Protein AF-A0A2R5LPQ1-F1 (afdb_monomer)

Mean predicted aligned error: 14.08 Å

Foldseek 3Di:
DPCLVVLLVLLVLLLVLLVCLLVPPDPVVVVVSVVSCVVNVVVVLVVLLVVLVVPDDPPCSVVSSVVSVCCCVPVVVVVCVVLLVVCCVPPNDSVSSVVVSVVSVVVSVVSVVVVVVVVVVVVVVVVVVVVCVVPPPVPVPPVVVPPPPPDDD

pLDDT: mean 71.86, std 12.2, range [39.72, 93.94]

Solvent-accessible surface area (backbone atoms only — not comparable to full-atom values): 8738 Å² total; per-residue (Å²): 137,89,58,62,68,59,54,51,51,44,47,52,49,50,49,52,42,33,53,49,59,58,66,66,82,60,76,76,62,54,59,64,46,56,66,57,46,54,67,45,54,52,52,52,51,53,52,52,46,55,48,32,49,72,77,37,61,96,91,44,35,70,62,48,37,50,51,53,52,48,48,46,60,49,55,47,47,50,53,49,50,51,54,48,53,50,31,41,73,76,62,34,63,69,50,34,41,50,59,57,37,46,55,61,52,53,50,48,52,48,54,52,50,53,52,50,53,50,50,53,55,51,50,54,52,52,53,52,50,50,51,50,52,69,71,31,81,82,63,60,65,75,67,78,74,69,73,80,79,82,84,82,130

Structure (mmCIF, N/CA/C/O backbone):
data_AF-A0A2R5LPQ1-F1
#
_entry.id   AF-A0A2R5LPQ1-F1
#
loop_
_atom_site.group_PDB
_atom_site.id
_atom_site.type_symbol
_atom_site.label_atom_id
_atom_site.label_alt_id
_atom_site.label_comp_id
_atom_site.label_asym_id
_atom_site.label_entity_id
_atom_site.label_seq_id
_atom_site.pdbx_PDB_ins_code
_atom_site.Cartn_x
_atom_site.Cartn_y
_atom_site.Cartn_z
_atom_site.occupancy
_atom_site.B_iso_or_equiv
_atom_site.auth_seq_id
_atom_site.auth_comp_id
_atom_site.auth_asym_id
_atom_site.auth_atom_id
_atom_site.pdbx_PDB_model_num
ATOM 1 N N . MET A 1 1 ? -16.470 11.669 8.577 1.00 50.72 1 MET A N 1
ATOM 2 C CA . MET A 1 1 ? -16.573 11.667 7.097 1.00 50.72 1 MET A CA 1
ATOM 3 C C . MET A 1 1 ? -16.222 13.020 6.434 1.00 50.72 1 MET A C 1
ATOM 5 O O . MET A 1 1 ? -16.756 13.323 5.380 1.00 50.72 1 MET A O 1
ATOM 9 N N . LYS A 1 2 ? -15.306 13.847 6.978 1.00 45.06 2 LYS A N 1
ATOM 10 C CA . LYS A 1 2 ? -14.937 15.155 6.371 1.00 45.06 2 LYS A CA 1
ATOM 11 C C . LYS A 1 2 ? -13.689 15.125 5.468 1.00 45.06 2 LYS A C 1
ATOM 13 O O . LYS A 1 2 ? -13.428 16.096 4.773 1.00 45.06 2 LYS A O 1
ATOM 18 N N . ASN A 1 3 ? -12.960 14.005 5.414 1.00 50.94 3 ASN A N 1
ATOM 19 C CA . ASN A 1 3 ? -11.615 13.961 4.812 1.00 50.94 3 ASN A CA 1
ATOM 20 C C . ASN A 1 3 ? -11.528 13.085 3.545 1.00 50.94 3 ASN A C 1
ATOM 22 O O . ASN A 1 3 ? -10.444 12.907 2.995 1.00 50.94 3 ASN A O 1
ATOM 26 N N . ILE A 1 4 ? -12.652 12.539 3.061 1.00 64.00 4 ILE A N 1
ATOM 27 C CA . ILE A 1 4 ? -12.666 11.567 1.953 1.00 64.00 4 ILE A CA 1
ATOM 28 C C . ILE A 1 4 ? -12.161 12.182 0.635 1.00 64.00 4 ILE A C 1
ATOM 30 O O . ILE A 1 4 ? -11.452 11.534 -0.130 1.00 64.00 4 ILE A O 1
ATOM 34 N N . ASN A 1 5 ? -12.434 13.472 0.408 1.00 59.31 5 ASN A N 1
ATOM 35 C CA . ASN A 1 5 ? -11.942 14.198 -0.765 1.00 59.31 5 ASN A CA 1
ATOM 36 C C . ASN A 1 5 ? -10.415 14.356 -0.770 1.00 59.31 5 ASN A C 1
ATOM 38 O O . ASN A 1 5 ? -9.810 14.327 -1.838 1.00 59.31 5 ASN A O 1
ATOM 42 N N . VAL A 1 6 ? -9.782 14.477 0.402 1.00 61.28 6 VAL A N 1
ATOM 43 C CA . VAL A 1 6 ? -8.315 14.567 0.514 1.00 61.28 6 VAL A CA 1
ATOM 44 C C . VAL A 1 6 ? -7.676 13.217 0.192 1.00 61.28 6 VAL A C 1
ATOM 46 O O . VAL A 1 6 ? -6.684 13.161 -0.529 1.00 61.28 6 VAL A O 1
ATOM 49 N N . ILE A 1 7 ? -8.295 12.125 0.646 1.00 63.53 7 ILE A N 1
ATOM 50 C CA . ILE A 1 7 ? -7.857 10.758 0.340 1.00 63.53 7 ILE A CA 1
ATOM 51 C C . ILE A 1 7 ? -7.975 10.488 -1.168 1.00 63.53 7 ILE A C 1
ATOM 53 O O . ILE A 1 7 ? -7.022 10.015 -1.783 1.00 63.53 7 ILE A O 1
ATOM 57 N N . ARG A 1 8 ? -9.091 10.871 -1.801 1.00 63.56 8 ARG A N 1
ATOM 58 C CA . ARG A 1 8 ? -9.279 10.753 -3.259 1.00 63.56 8 ARG A CA 1
ATOM 59 C C . ARG A 1 8 ? -8.233 11.549 -4.044 1.00 63.56 8 ARG A C 1
ATOM 61 O O . ARG A 1 8 ? -7.660 11.022 -4.995 1.00 63.56 8 ARG A O 1
ATOM 68 N N . LEU A 1 9 ? -7.934 12.780 -3.624 1.00 61.97 9 LEU A N 1
ATOM 69 C CA . LEU A 1 9 ? -6.900 13.604 -4.255 1.00 61.97 9 LEU A CA 1
ATOM 70 C C . LEU A 1 9 ? -5.498 12.985 -4.102 1.00 61.97 9 LEU A C 1
ATOM 72 O O . LEU A 1 9 ? -4.713 13.005 -5.050 1.00 61.97 9 LEU A O 1
ATOM 76 N N . ALA A 1 10 ? -5.203 12.368 -2.953 1.00 60.50 10 ALA A N 1
ATOM 77 C CA . ALA A 1 10 ? -3.956 11.636 -2.731 1.00 60.50 10 ALA A CA 1
ATOM 78 C C . ALA A 1 10 ? -3.833 10.404 -3.649 1.00 60.50 10 ALA A C 1
ATOM 80 O O . ALA A 1 10 ? -2.771 10.174 -4.229 1.00 60.50 10 ALA A O 1
ATOM 81 N N . TYR A 1 11 ? -4.923 9.658 -3.869 1.00 64.81 11 TYR A N 1
ATOM 82 C CA . TYR A 1 11 ? -4.940 8.528 -4.808 1.00 64.81 11 TYR A CA 1
ATOM 83 C C . TYR A 1 11 ? -4.780 8.953 -6.271 1.00 64.81 11 TYR A C 1
ATOM 85 O O . TYR A 1 11 ? -4.059 8.298 -7.025 1.00 64.81 11 TYR A O 1
ATOM 93 N N . VAL A 1 12 ? -5.380 10.078 -6.670 1.00 65.25 12 VAL A N 1
ATOM 94 C CA . VAL A 1 12 ? -5.133 10.688 -7.987 1.00 65.25 12 VAL A CA 1
ATOM 95 C C . VAL A 1 12 ? -3.657 11.079 -8.128 1.00 65.25 12 VAL A C 1
ATOM 97 O O . VAL A 1 12 ? -3.042 10.808 -9.159 1.00 65.25 12 VAL A O 1
ATOM 100 N N . GLY A 1 13 ? -3.051 11.620 -7.068 1.00 60.78 13 GLY A N 1
ATOM 101 C CA . GLY A 1 13 ? -1.610 11.861 -6.994 1.00 60.78 13 GLY A CA 1
ATOM 102 C C . GLY A 1 13 ? -0.776 10.587 -7.171 1.00 60.78 13 GLY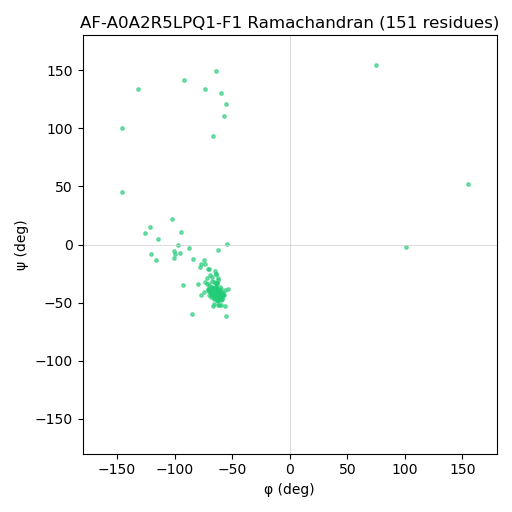 A C 1
ATOM 103 O O . GLY A 1 13 ? 0.200 10.591 -7.918 1.00 60.78 13 GLY A O 1
ATOM 104 N N . PHE A 1 14 ? -1.187 9.471 -6.563 1.00 61.38 14 PHE A N 1
ATOM 105 C CA . PHE A 1 14 ? -0.549 8.162 -6.747 1.00 61.38 14 PHE A CA 1
ATOM 106 C C . PHE A 1 14 ? -0.648 7.649 -8.184 1.00 61.38 14 PHE A C 1
ATOM 108 O O . PHE A 1 14 ? 0.338 7.142 -8.719 1.00 61.38 14 PHE A O 1
ATOM 115 N N . PHE A 1 15 ? -1.799 7.818 -8.833 1.00 64.00 15 PHE A N 1
ATOM 116 C CA . PHE A 1 15 ? -1.960 7.474 -10.242 1.00 64.00 15 PHE A CA 1
ATOM 117 C C . PHE A 1 15 ? -1.028 8.304 -11.133 1.00 64.00 15 PHE A C 1
ATOM 119 O O . PHE A 1 15 ? -0.291 7.737 -11.940 1.00 64.00 15 PHE A O 1
ATOM 126 N N . LEU A 1 16 ? -0.976 9.627 -10.930 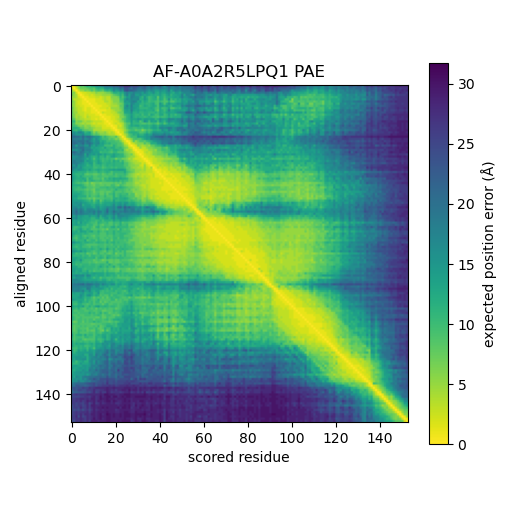1.00 61.91 16 LEU A N 1
ATOM 127 C CA . LEU A 1 16 ? -0.039 10.498 -11.647 1.00 61.91 16 LEU A CA 1
ATOM 128 C C . LEU A 1 16 ? 1.423 10.111 -11.392 1.00 61.91 16 LEU A C 1
ATOM 130 O O . LEU A 1 16 ? 2.227 10.142 -12.320 1.00 61.91 16 LEU A O 1
ATOM 134 N N . LYS A 1 17 ? 1.767 9.706 -10.166 1.00 61.88 17 LYS A N 1
ATOM 135 C CA . LYS A 1 17 ? 3.111 9.249 -9.787 1.00 61.88 17 LYS A CA 1
ATOM 136 C C . LYS A 1 17 ? 3.534 8.032 -10.605 1.00 61.88 17 LYS A C 1
ATOM 138 O O . LYS A 1 17 ? 4.601 8.023 -11.214 1.00 61.88 17 LYS A O 1
ATOM 143 N N . PHE A 1 18 ? 2.687 7.008 -10.638 1.00 57.94 18 PHE A N 1
ATOM 144 C CA . PHE A 1 18 ? 2.961 5.778 -11.373 1.00 57.94 18 PHE A CA 1
ATOM 145 C C . PHE A 1 18 ? 2.917 5.971 -12.896 1.00 57.94 18 PHE A C 1
ATOM 147 O O . PHE A 1 18 ? 3.721 5.374 -13.613 1.00 57.94 18 PHE A O 1
ATOM 154 N N . LEU A 1 19 ? 2.041 6.849 -13.394 1.00 61.06 19 LEU A N 1
ATOM 155 C CA . LEU A 1 19 ? 2.018 7.244 -14.801 1.00 61.06 19 LEU A CA 1
ATOM 156 C C . LEU A 1 19 ? 3.300 8.011 -15.176 1.00 61.06 19 LEU A C 1
ATOM 158 O O . LEU A 1 19 ? 3.902 7.732 -16.209 1.00 61.06 19 LEU A O 1
ATOM 162 N N . GLY A 1 20 ? 3.789 8.885 -14.290 1.00 58.19 20 GLY A N 1
ATOM 163 C CA . GLY A 1 20 ? 5.076 9.575 -14.412 1.00 58.19 20 GLY A CA 1
ATOM 164 C C . GLY A 1 20 ? 6.274 8.621 -14.445 1.00 58.19 20 GLY A C 1
ATOM 165 O O . GLY A 1 20 ? 7.164 8.792 -15.276 1.00 58.19 20 GLY A O 1
ATOM 166 N N . TYR A 1 21 ? 6.260 7.551 -13.639 1.00 58.59 21 TYR A N 1
ATOM 167 C CA . TYR A 1 21 ? 7.253 6.468 -13.728 1.00 58.59 21 TYR A CA 1
ATOM 168 C C . TYR A 1 21 ? 7.225 5.726 -15.075 1.00 58.59 21 TYR A C 1
ATOM 170 O O . TYR A 1 21 ? 8.265 5.257 -15.536 1.00 58.59 21 TYR A O 1
ATOM 178 N N . SER A 1 22 ? 6.077 5.654 -15.758 1.00 56.34 22 SER A N 1
ATOM 179 C CA . SER A 1 22 ? 5.995 5.072 -17.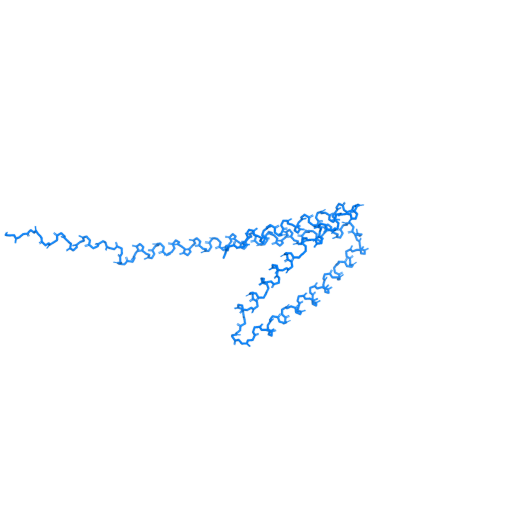106 1.00 56.34 22 SER A CA 1
ATOM 180 C C . SER A 1 22 ? 6.640 5.965 -18.180 1.00 56.34 22 SER A C 1
ATOM 182 O O . SER A 1 22 ? 7.166 5.456 -19.175 1.00 56.34 22 SER A O 1
ATOM 184 N N . PHE A 1 23 ? 6.644 7.287 -17.978 1.00 55.19 23 PHE A N 1
ATOM 185 C CA . PHE A 1 23 ? 7.250 8.277 -18.881 1.00 55.19 23 PHE A CA 1
ATOM 186 C C . PHE A 1 23 ? 8.690 8.658 -18.505 1.00 55.19 23 PHE A C 1
ATOM 188 O O . PHE A 1 23 ? 9.243 9.598 -19.077 1.00 55.19 23 PHE A O 1
ATOM 195 N N . LEU A 1 24 ? 9.318 7.935 -17.572 1.00 49.62 24 LEU A N 1
ATOM 196 C CA . LEU A 1 24 ? 10.614 8.306 -17.010 1.00 49.62 24 LEU A CA 1
ATOM 197 C C . LEU A 1 24 ? 11.736 8.215 -18.062 1.00 49.62 24 LEU A C 1
ATOM 199 O O . LEU A 1 24 ? 12.330 7.167 -18.307 1.00 49.62 24 LEU A O 1
ATOM 203 N N . THR A 1 25 ? 11.998 9.346 -18.708 1.00 52.78 25 THR A N 1
ATOM 204 C CA . THR A 1 25 ? 13.184 9.607 -19.535 1.00 52.78 25 THR A CA 1
ATOM 205 C C . THR A 1 25 ? 14.037 10.733 -18.930 1.00 52.78 25 THR A C 1
ATOM 207 O O . THR A 1 25 ? 15.197 10.864 -19.298 1.00 52.78 25 THR A O 1
ATOM 210 N N . ASN A 1 26 ? 13.519 11.505 -17.957 1.00 55.06 26 ASN A N 1
ATOM 211 C CA . ASN A 1 26 ? 14.233 12.630 -17.337 1.00 55.06 26 ASN A CA 1
ATOM 212 C C . ASN A 1 26 ? 14.186 12.615 -15.788 1.00 55.06 26 ASN A C 1
ATOM 214 O O . ASN A 1 26 ? 13.100 12.479 -15.222 1.00 55.06 26 ASN A O 1
ATOM 218 N N . PRO A 1 27 ? 15.325 12.827 -15.094 1.00 59.25 27 PRO A N 1
ATOM 219 C CA . PRO A 1 27 ? 15.456 12.722 -13.632 1.00 59.25 27 PRO A CA 1
ATOM 220 C C . PRO A 1 27 ? 14.739 13.825 -12.831 1.00 59.25 27 PRO A C 1
ATOM 222 O O . PRO A 1 27 ? 14.401 13.612 -11.671 1.00 59.25 27 PRO A O 1
ATOM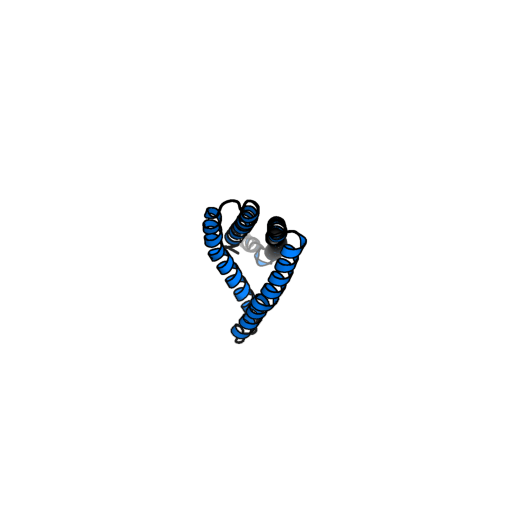 225 N N . TRP A 1 28 ? 14.433 14.976 -13.436 1.00 63.81 28 TRP A N 1
ATOM 226 C CA . TRP A 1 28 ? 13.752 16.093 -12.760 1.00 63.81 28 TRP A CA 1
ATOM 227 C C . TRP A 1 28 ? 12.327 15.776 -12.280 1.00 63.81 28 TRP A C 1
ATOM 229 O O . TRP A 1 28 ? 11.856 16.367 -11.310 1.00 63.81 28 TRP A O 1
ATOM 239 N N . TRP A 1 29 ? 11.648 14.812 -12.906 1.00 60.16 29 TRP A N 1
ATOM 240 C CA . TRP A 1 29 ? 10.301 14.394 -12.500 1.00 60.16 29 TRP A CA 1
ATOM 241 C C . TRP A 1 29 ? 10.283 13.560 -11.209 1.00 60.16 29 TRP A C 1
ATOM 243 O O . TRP A 1 29 ? 9.236 13.458 -10.572 1.00 60.16 29 TRP A O 1
ATOM 253 N N . ALA A 1 30 ? 11.425 13.009 -10.780 1.00 62.06 30 ALA A N 1
ATOM 254 C CA . ALA A 1 30 ? 11.524 12.224 -9.548 1.00 62.06 30 ALA A CA 1
ATOM 255 C C . ALA A 1 30 ? 11.303 13.073 -8.279 1.00 62.06 30 ALA A C 1
ATOM 257 O O . ALA A 1 30 ? 10.717 12.594 -7.313 1.00 62.06 30 ALA 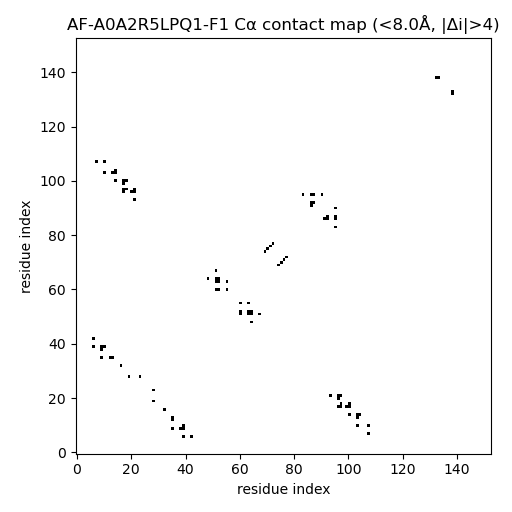A O 1
ATOM 258 N N . ILE A 1 31 ? 11.676 14.356 -8.312 1.00 67.00 31 ILE A N 1
ATOM 259 C CA . ILE A 1 31 ? 11.571 15.263 -7.157 1.00 67.00 31 ILE A CA 1
ATOM 260 C C . ILE A 1 31 ? 10.105 15.591 -6.832 1.00 67.00 31 ILE A C 1
ATOM 262 O O . ILE A 1 31 ? 9.688 15.556 -5.676 1.00 67.00 31 ILE A O 1
ATOM 266 N N . ALA A 1 32 ? 9.287 15.866 -7.854 1.00 64.25 32 ALA A N 1
ATOM 267 C CA . ALA A 1 32 ? 7.852 16.101 -7.668 1.00 64.25 32 ALA A CA 1
ATOM 268 C C . ALA A 1 32 ? 7.133 14.849 -7.132 1.00 64.25 32 ALA A C 1
ATOM 270 O O . ALA A 1 32 ? 6.185 14.939 -6.351 1.00 64.25 32 ALA A O 1
ATOM 271 N N . ILE A 1 33 ? 7.621 13.674 -7.535 1.00 62.28 33 ILE A N 1
ATOM 272 C CA . ILE A 1 33 ? 7.135 12.365 -7.103 1.00 62.28 33 ILE A CA 1
ATOM 273 C C . ILE A 1 33 ? 7.443 12.105 -5.619 1.00 62.28 33 ILE A C 1
ATOM 275 O O . ILE A 1 33 ? 6.579 11.587 -4.909 1.00 62.28 33 ILE A O 1
ATOM 279 N N . GLU A 1 34 ? 8.633 12.469 -5.135 1.00 69.19 34 GLU A N 1
ATOM 280 C CA . GLU A 1 34 ? 9.000 12.337 -3.718 1.00 69.19 34 GLU A CA 1
ATOM 281 C C . GLU A 1 34 ? 8.192 13.274 -2.815 1.00 69.19 34 GLU A C 1
ATOM 283 O O . GLU A 1 34 ? 7.767 12.867 -1.734 1.00 69.19 34 GLU A O 1
ATOM 288 N N . LEU A 1 35 ? 7.886 14.491 -3.275 1.00 68.00 35 LEU A N 1
ATOM 289 C CA . LEU A 1 35 ? 7.098 15.451 -2.493 1.00 68.00 35 LEU A CA 1
ATOM 290 C C . LEU A 1 35 ? 5.668 14.949 -2.206 1.00 68.00 35 LEU A C 1
ATOM 292 O O . LEU A 1 35 ? 5.104 15.214 -1.145 1.00 68.00 35 LEU A O 1
ATOM 296 N N . LEU A 1 36 ? 5.088 14.185 -3.137 1.00 63.59 36 LEU A N 1
ATOM 297 C CA . LEU A 1 36 ? 3.748 13.599 -3.007 1.00 63.59 36 LEU A CA 1
ATOM 298 C C . LEU A 1 36 ? 3.702 12.357 -2.096 1.00 63.59 36 LEU A C 1
ATOM 300 O O . LEU A 1 36 ? 2.625 11.959 -1.638 1.00 63.59 36 LEU A O 1
ATOM 304 N N . GLN A 1 37 ? 4.858 11.747 -1.814 1.00 67.00 37 GLN A N 1
ATOM 305 C CA . GLN A 1 37 ? 4.975 10.555 -0.971 1.00 67.00 37 GLN A CA 1
ATOM 306 C C . GLN A 1 37 ? 4.569 10.862 0.481 1.00 67.00 37 GLN A C 1
ATOM 308 O O . GLN A 1 37 ? 3.842 10.081 1.095 1.00 67.00 37 GLN A O 1
ATOM 313 N N . GLY A 1 38 ? 4.979 12.022 1.004 1.00 73.69 38 GLY A N 1
ATOM 314 C CA . GLY A 1 38 ? 4.736 12.447 2.387 1.00 73.69 38 GLY A CA 1
ATOM 315 C C . GLY A 1 38 ? 3.259 12.446 2.809 1.00 73.69 38 GLY A C 1
ATOM 316 O O . GLY A 1 38 ? 2.898 11.691 3.716 1.00 73.69 38 GLY A O 1
ATOM 317 N N . PRO A 1 39 ? 2.373 13.234 2.166 1.00 69.75 39 PRO A N 1
ATOM 318 C CA . PRO A 1 39 ? 0.970 13.329 2.582 1.00 69.75 39 PRO A CA 1
ATOM 319 C C . PRO A 1 39 ? 0.217 12.000 2.469 1.00 69.75 39 PRO A C 1
ATOM 321 O O . PRO A 1 39 ? -0.679 11.717 3.270 1.00 69.75 39 PRO A O 1
ATOM 324 N N . THR A 1 40 ? 0.595 11.156 1.512 1.00 69.00 40 THR A N 1
ATOM 325 C CA . THR A 1 40 ? -0.075 9.868 1.327 1.00 69.00 40 THR A CA 1
ATOM 326 C C . THR A 1 40 ? 0.367 8.843 2.356 1.00 69.00 40 THR A C 1
ATOM 328 O O . THR A 1 40 ? -0.481 8.165 2.932 1.00 69.00 40 THR A O 1
ATOM 331 N N . TYR A 1 41 ? 1.669 8.768 2.641 1.00 74.56 41 TYR A N 1
ATOM 332 C CA . TYR A 1 41 ? 2.174 7.883 3.687 1.00 74.56 41 TYR A CA 1
ATOM 333 C C . TYR A 1 41 ? 1.605 8.280 5.052 1.00 74.56 41 TYR A C 1
ATOM 335 O O . TYR A 1 41 ? 1.152 7.423 5.805 1.00 74.56 41 TYR A O 1
ATOM 343 N N . GLY A 1 42 ? 1.517 9.587 5.324 1.00 79.88 42 GLY A N 1
ATOM 344 C CA . GLY A 1 42 ? 0.882 10.106 6.534 1.00 79.88 42 GLY A CA 1
ATOM 345 C C . GLY A 1 42 ? -0.593 9.710 6.647 1.00 79.88 42 GLY A C 1
ATOM 346 O O . GLY A 1 42 ? -1.013 9.192 7.678 1.00 79.88 42 GLY A O 1
ATOM 347 N N . SER A 1 43 ? -1.373 9.886 5.576 1.00 69.62 43 SER A N 1
ATOM 348 C CA . SER A 1 43 ? -2.804 9.538 5.575 1.00 69.62 43 SER A CA 1
ATOM 349 C C . SER A 1 43 ? -3.040 8.033 5.737 1.00 69.62 43 SER A C 1
ATOM 351 O O . SER A 1 43 ? -3.922 7.625 6.491 1.00 69.62 43 SER A O 1
ATOM 353 N N . PHE A 1 44 ? -2.234 7.206 5.063 1.00 75.25 44 PHE A N 1
ATOM 354 C CA . PHE A 1 44 ? -2.290 5.749 5.181 1.00 75.25 44 PHE A CA 1
ATOM 355 C C . PHE A 1 44 ? -1.975 5.289 6.605 1.00 75.25 44 PHE A C 1
ATOM 357 O O . PHE A 1 44 ? -2.724 4.498 7.176 1.00 75.25 44 PHE A O 1
ATOM 364 N N . TYR A 1 45 ? -0.904 5.825 7.196 1.00 80.75 45 TYR A N 1
ATOM 365 C CA . TYR A 1 45 ? -0.497 5.450 8.543 1.00 80.75 45 TYR A CA 1
ATOM 366 C C . TYR A 1 45 ? -1.578 5.819 9.565 1.00 80.75 45 TYR A C 1
ATOM 368 O O . TYR A 1 45 ? -1.967 4.976 10.363 1.00 80.75 45 TYR A O 1
ATOM 376 N N . VAL A 1 46 ? -2.159 7.021 9.473 1.00 82.38 46 VAL A N 1
ATOM 377 C CA . VAL A 1 46 ? -3.259 7.455 10.356 1.00 82.38 46 VAL A CA 1
ATOM 378 C C . VAL A 1 46 ? -4.507 6.576 10.208 1.00 82.38 46 VAL A C 1
ATOM 380 O O . VAL A 1 46 ? -5.157 6.250 11.201 1.00 82.38 46 VAL A O 1
ATOM 383 N N . ALA A 1 47 ? -4.856 6.167 8.985 1.00 79.00 47 ALA A N 1
ATOM 384 C CA . ALA A 1 47 ? -5.984 5.264 8.761 1.00 79.00 47 ALA A CA 1
ATOM 385 C C . ALA A 1 47 ? -5.723 3.874 9.360 1.00 79.00 47 ALA A C 1
ATOM 387 O O . ALA A 1 47 ? -6.593 3.312 10.024 1.00 79.00 47 ALA A O 1
ATOM 388 N N . MET A 1 48 ? -4.513 3.345 9.177 1.00 80.19 48 MET A N 1
ATOM 389 C CA . MET A 1 48 ? -4.087 2.069 9.747 1.00 80.19 48 MET A CA 1
ATOM 390 C C . MET A 1 48 ? -4.113 2.094 11.279 1.00 80.19 48 MET A C 1
ATOM 392 O O . MET A 1 48 ? -4.625 1.157 11.890 1.00 80.19 48 MET A O 1
ATOM 396 N N . THR A 1 49 ? -3.631 3.167 11.912 1.00 81.44 49 THR A N 1
ATOM 397 C CA . THR A 1 49 ? -3.685 3.300 13.375 1.00 81.44 49 THR A CA 1
ATOM 398 C C . THR A 1 49 ? -5.114 3.466 13.875 1.00 81.44 49 THR A C 1
ATOM 400 O O . THR A 1 49 ? -5.498 2.797 14.827 1.00 81.44 49 THR A O 1
ATOM 403 N N . SER A 1 50 ? -5.936 4.282 13.206 1.00 81.44 50 SER A N 1
ATOM 404 C CA . SER A 1 50 ? -7.355 4.438 13.552 1.00 81.44 50 SER A CA 1
ATOM 405 C C . SER A 1 50 ? -8.116 3.118 13.439 1.00 81.44 50 SER A C 1
ATOM 407 O O . SER A 1 50 ? -8.995 2.849 14.256 1.00 81.44 50 SER A O 1
ATOM 409 N N . TYR A 1 51 ? -7.779 2.292 12.445 1.00 79.56 51 TYR A N 1
ATOM 410 C CA . TYR A 1 51 ? -8.340 0.956 12.318 1.00 79.56 51 TYR A CA 1
ATOM 411 C C . TYR A 1 51 ? -7.877 0.075 13.477 1.00 79.56 51 TYR A C 1
ATOM 413 O O . TYR A 1 51 ? -8.722 -0.435 14.198 1.00 79.56 51 TYR A O 1
ATOM 421 N N . ALA A 1 52 ? -6.568 -0.021 13.733 1.00 81.88 52 ALA A N 1
ATOM 422 C CA . ALA A 1 52 ? -6.007 -0.809 14.834 1.00 81.88 52 ALA A CA 1
ATOM 423 C C . ALA A 1 52 ? -6.608 -0.452 16.209 1.00 81.88 52 ALA A C 1
ATOM 425 O O . ALA A 1 52 ? -6.876 -1.345 17.013 1.00 81.88 52 ALA A O 1
ATOM 426 N N . GLN A 1 53 ? -6.878 0.830 16.465 1.00 80.12 53 GLN A N 1
ATOM 427 C CA . GLN A 1 53 ? -7.548 1.288 17.686 1.00 80.12 53 GLN A CA 1
ATOM 428 C C . GLN A 1 53 ? -9.016 0.845 17.758 1.00 80.12 53 GLN A C 1
ATOM 430 O O . GLN A 1 53 ? -9.490 0.467 18.820 1.00 80.12 53 GLN A O 1
ATOM 435 N N . SER A 1 54 ? -9.737 0.814 16.633 1.00 80.31 54 SER A N 1
ATOM 436 C CA . SER A 1 54 ? -11.150 0.407 16.612 1.00 80.31 54 SER A CA 1
ATOM 437 C C . SER A 1 54 ? -11.377 -1.084 16.889 1.00 80.31 54 SER A C 1
ATOM 439 O O . SER A 1 54 ? -12.471 -1.451 17.313 1.00 80.31 54 SER A O 1
ATOM 441 N N . ILE A 1 55 ? -10.399 -1.946 16.600 1.00 80.62 55 ILE A N 1
ATOM 442 C CA . ILE A 1 55 ? -10.491 -3.406 16.804 1.00 80.62 55 ILE A CA 1
ATOM 443 C C . ILE A 1 55 ? -9.805 -3.884 18.086 1.00 80.62 55 ILE A C 1
ATOM 445 O O . ILE A 1 55 ? -9.945 -5.055 18.442 1.00 80.62 55 ILE A O 1
ATOM 449 N N . SER A 1 56 ? -9.073 -3.018 18.790 1.00 77.00 56 SER A N 1
ATOM 450 C CA . SER A 1 56 ? -8.374 -3.408 20.015 1.00 77.00 56 SER A CA 1
ATOM 451 C C . SER A 1 56 ? -9.225 -3.168 21.274 1.00 77.00 56 SER A C 1
ATOM 453 O O . SER A 1 56 ? -9.933 -2.167 21.370 1.00 77.00 56 SER A O 1
ATOM 455 N N . PRO A 1 57 ? -9.170 -4.077 22.269 1.00 71.44 57 PRO A N 1
ATOM 456 C CA . PRO A 1 57 ? -9.751 -3.844 23.587 1.00 71.44 57 PRO A CA 1
ATOM 457 C C . PRO A 1 57 ? -9.053 -2.672 24.301 1.00 71.44 57 PRO A C 1
ATOM 459 O O . PRO A 1 57 ? -7.843 -2.481 24.115 1.00 71.44 57 PRO A O 1
ATOM 462 N N . PRO A 1 58 ? -9.770 -1.920 25.158 1.00 75.44 58 PRO A N 1
ATOM 463 C CA . PRO A 1 58 ? -9.206 -0.775 25.867 1.00 75.44 58 PRO A CA 1
ATOM 464 C C . PRO A 1 58 ? -7.959 -1.189 26.661 1.00 75.44 58 PRO A C 1
ATOM 466 O O . PRO A 1 58 ? -8.018 -2.067 27.520 1.00 75.44 58 PRO A O 1
ATOM 469 N N . GLY A 1 59 ? -6.820 -0.561 26.349 1.00 76.62 59 GLY A N 1
ATOM 470 C CA . GLY A 1 59 ? -5.529 -0.808 27.005 1.00 76.62 59 GLY A CA 1
ATOM 471 C C . GLY A 1 59 ? -4.532 -1.694 26.243 1.00 76.62 59 GLY A C 1
ATOM 472 O O . GLY A 1 59 ? -3.416 -1.868 26.724 1.00 76.62 59 GLY A O 1
ATOM 473 N N . THR A 1 60 ? -4.865 -2.236 25.061 1.00 82.31 60 THR A N 1
ATOM 474 C CA . THR A 1 60 ? -3.933 -3.053 24.233 1.00 82.31 60 THR A CA 1
ATOM 475 C C . THR A 1 60 ? -3.705 -2.488 22.819 1.00 82.31 60 THR A C 1
ATOM 477 O O . THR A 1 60 ? -3.141 -3.146 21.944 1.00 82.31 60 THR A O 1
ATOM 480 N N . GLU A 1 61 ? -4.083 -1.233 22.587 1.00 84.94 61 GLU A N 1
ATOM 481 C CA . GLU A 1 61 ? -3.996 -0.576 21.273 1.00 84.94 61 GLU A CA 1
ATOM 482 C C . GLU A 1 61 ? -2.564 -0.554 20.707 1.00 84.94 61 GLU A C 1
ATOM 484 O O . GLU A 1 61 ? -2.342 -0.894 19.544 1.00 84.94 61 GLU A O 1
ATOM 489 N N . ALA A 1 62 ? -1.572 -0.242 21.550 1.00 85.50 62 ALA A N 1
ATOM 490 C CA . ALA A 1 62 ? -0.166 -0.151 21.149 1.00 85.50 62 ALA A CA 1
ATOM 491 C C . ALA A 1 62 ? 0.410 -1.502 20.685 1.00 85.50 62 ALA A C 1
ATOM 493 O O . ALA A 1 62 ? 1.185 -1.562 19.726 1.00 85.50 62 ALA A O 1
ATOM 494 N N . THR A 1 63 ? 0.012 -2.601 21.331 1.00 89.31 63 THR A N 1
ATOM 495 C CA . THR A 1 63 ? 0.434 -3.952 20.943 1.00 89.31 63 THR A CA 1
ATOM 496 C C . THR A 1 63 ? -0.172 -4.332 19.597 1.00 89.31 63 THR A C 1
ATOM 498 O O . THR A 1 63 ? 0.544 -4.816 18.723 1.00 89.31 63 THR A O 1
ATOM 501 N N . PHE A 1 64 ? -1.464 -4.060 19.394 1.00 88.44 64 PHE A N 1
ATOM 502 C CA . PHE A 1 64 ? -2.140 -4.381 18.138 1.00 88.44 64 PHE A CA 1
ATOM 503 C C . PHE A 1 64 ? -1.581 -3.566 16.967 1.00 88.44 64 PHE A C 1
ATOM 505 O O . PHE A 1 64 ? -1.267 -4.122 15.916 1.00 88.44 64 PHE A O 1
ATOM 512 N N . GLN A 1 65 ? -1.362 -2.265 17.169 1.00 88.0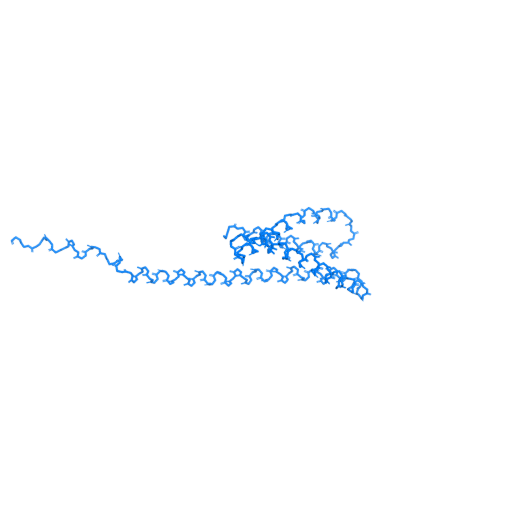6 65 GLN A N 1
ATOM 513 C CA . GLN A 1 65 ? -0.728 -1.400 16.177 1.00 88.06 65 GLN A CA 1
ATOM 514 C C . GLN A 1 65 ? 0.671 -1.904 15.797 1.00 88.06 65 GLN A C 1
ATOM 516 O O . GLN A 1 65 ? 1.001 -1.946 14.615 1.00 88.06 65 GLN A O 1
ATOM 521 N N . SER A 1 66 ? 1.468 -2.350 16.774 1.00 90.50 66 SER A N 1
ATOM 522 C CA . SER A 1 66 ? 2.806 -2.897 16.515 1.00 90.50 66 SER A CA 1
ATOM 523 C C . SER A 1 66 ? 2.749 -4.164 15.657 1.00 90.50 66 SER A C 1
ATOM 525 O O . SER A 1 66 ? 3.553 -4.315 14.739 1.00 90.50 66 SER A O 1
ATOM 527 N N . VAL A 1 67 ? 1.782 -5.055 15.898 1.00 91.88 67 VAL A N 1
ATOM 528 C CA . VAL A 1 67 ? 1.594 -6.273 15.091 1.00 91.88 67 VAL A CA 1
ATOM 529 C C . VAL A 1 67 ? 1.189 -5.921 13.661 1.00 91.88 67 VAL A C 1
ATOM 531 O O . VAL A 1 67 ? 1.777 -6.443 12.716 1.00 91.88 67 VAL A O 1
ATOM 534 N N . VAL A 1 68 ? 0.230 -5.009 13.493 1.00 88.19 68 VAL A N 1
ATOM 535 C CA . VAL A 1 68 ? -0.257 -4.586 12.172 1.00 88.19 68 VAL A CA 1
ATOM 536 C C . VAL A 1 68 ? 0.856 -3.925 11.359 1.00 88.19 68 VAL A C 1
ATOM 538 O O . VAL A 1 68 ? 1.090 -4.332 10.220 1.00 88.19 68 VAL A O 1
ATOM 541 N N . SER A 1 69 ? 1.588 -2.972 11.947 1.00 88.38 69 SER A N 1
ATOM 542 C CA . SER A 1 69 ? 2.734 -2.337 11.286 1.00 88.38 69 SER A CA 1
ATOM 543 C C . SER A 1 69 ? 3.819 -3.358 10.938 1.00 88.38 69 SER A C 1
ATOM 545 O O . SER A 1 69 ? 4.345 -3.327 9.832 1.00 88.38 69 SER A O 1
ATOM 547 N N . SER A 1 70 ? 4.108 -4.317 11.827 1.00 92.44 70 SER A N 1
ATOM 548 C CA . SER A 1 70 ? 5.118 -5.358 11.567 1.00 92.44 70 SER A CA 1
ATOM 549 C C . SER A 1 70 ? 4.724 -6.270 10.406 1.00 92.44 70 SER A C 1
ATOM 551 O O . SER A 1 70 ? 5.548 -6.601 9.562 1.00 92.44 70 SER A O 1
ATOM 553 N N . VAL A 1 71 ? 3.455 -6.676 10.330 1.00 93.06 71 VAL A N 1
ATOM 554 C CA . VAL A 1 71 ? 2.946 -7.482 9.211 1.00 93.06 71 VAL A CA 1
ATOM 555 C C . VAL A 1 71 ? 3.035 -6.693 7.908 1.00 93.06 71 VAL A C 1
ATOM 557 O O . VAL A 1 71 ? 3.490 -7.229 6.899 1.00 93.06 71 VAL A O 1
ATOM 560 N N . PHE A 1 72 ? 2.651 -5.419 7.928 1.00 88.38 72 PHE A N 1
ATOM 561 C CA . PHE A 1 72 ? 2.722 -4.556 6.756 1.00 88.38 72 PHE A CA 1
ATOM 562 C C . PHE A 1 72 ? 4.166 -4.372 6.262 1.00 88.38 72 PHE A C 1
ATOM 564 O O . PHE A 1 72 ? 4.456 -4.651 5.097 1.00 88.38 72 PHE A O 1
ATOM 571 N N . ASP A 1 73 ? 5.081 -3.987 7.151 1.00 88.31 73 ASP A N 1
ATOM 572 C CA . ASP A 1 73 ? 6.472 -3.713 6.793 1.00 88.31 73 ASP A CA 1
ATOM 573 C C . ASP A 1 73 ? 7.269 -4.988 6.497 1.00 88.31 73 ASP A C 1
ATOM 575 O O . ASP A 1 73 ? 8.150 -4.965 5.646 1.00 88.31 73 ASP A O 1
ATOM 579 N N . CYS A 1 74 ? 6.982 -6.126 7.134 1.00 91.94 74 CYS A N 1
ATOM 580 C CA . CYS A 1 74 ? 7.707 -7.365 6.848 1.00 91.94 74 CYS A CA 1
ATOM 581 C C . CYS A 1 74 ? 7.109 -8.115 5.657 1.00 91.94 74 CYS A C 1
ATOM 583 O O . CYS A 1 74 ? 7.796 -8.346 4.663 1.00 91.94 74 CYS A O 1
ATOM 585 N N . LEU A 1 75 ? 5.834 -8.509 5.733 1.00 93.88 75 LEU A N 1
ATOM 586 C CA . LEU A 1 75 ? 5.215 -9.330 4.689 1.00 93.88 75 LEU A CA 1
ATOM 587 C C . LEU A 1 75 ? 4.917 -8.508 3.440 1.00 93.88 75 LEU A C 1
ATOM 589 O O . LEU A 1 75 ? 5.173 -8.983 2.335 1.00 93.88 75 LEU A O 1
ATOM 593 N N . GLY A 1 76 ? 4.427 -7.277 3.599 1.00 87.50 76 GLY A N 1
ATOM 594 C CA . GLY A 1 76 ? 4.141 -6.393 2.471 1.00 87.50 76 GLY A CA 1
ATOM 595 C C . GLY A 1 76 ? 5.403 -6.047 1.685 1.00 87.50 76 GLY A C 1
ATOM 596 O O . GLY A 1 76 ? 5.433 -6.212 0.463 1.00 87.50 76 GLY A O 1
ATOM 597 N N . VAL A 1 77 ? 6.477 -5.647 2.372 1.00 88.81 77 VAL A N 1
ATOM 598 C CA . VAL A 1 77 ? 7.745 -5.306 1.705 1.00 88.81 77 VAL A CA 1
ATOM 599 C C . VAL A 1 77 ? 8.428 -6.546 1.135 1.00 88.81 77 VAL A C 1
ATOM 601 O O . VAL A 1 77 ? 8.926 -6.480 0.010 1.00 88.81 77 VAL A O 1
ATOM 604 N N . ALA A 1 78 ? 8.426 -7.686 1.836 1.00 93.94 78 ALA A N 1
ATOM 605 C CA . ALA A 1 78 ? 9.010 -8.922 1.312 1.00 93.94 78 ALA A CA 1
ATOM 606 C C . ALA A 1 78 ? 8.268 -9.413 0.060 1.00 93.94 78 ALA A C 1
ATOM 608 O O . ALA A 1 78 ? 8.902 -9.678 -0.963 1.00 93.94 78 ALA A O 1
ATOM 609 N N . ALA A 1 79 ? 6.932 -9.470 0.101 1.00 93.00 79 ALA A N 1
ATOM 610 C CA . ALA A 1 79 ? 6.119 -9.875 -1.043 1.00 93.00 79 ALA A CA 1
ATOM 611 C C . ALA A 1 79 ? 6.265 -8.895 -2.216 1.00 93.00 79 ALA A C 1
ATOM 613 O O . ALA A 1 79 ? 6.439 -9.318 -3.359 1.00 93.00 79 ALA A O 1
ATOM 614 N N . GLY A 1 80 ? 6.260 -7.587 -1.941 1.00 86.56 80 GLY A N 1
ATOM 615 C CA . GLY A 1 80 ? 6.458 -6.549 -2.951 1.00 86.56 80 GLY A CA 1
ATOM 616 C C . GLY A 1 80 ? 7.843 -6.604 -3.596 1.00 86.56 80 GLY A C 1
ATOM 617 O O . GLY A 1 80 ? 7.954 -6.500 -4.815 1.00 86.56 80 GLY A O 1
ATOM 618 N N . SER A 1 81 ? 8.893 -6.838 -2.806 1.00 88.25 81 SER A N 1
ATOM 619 C CA . SER A 1 81 ? 10.268 -6.980 -3.305 1.00 88.25 81 SER A CA 1
ATOM 620 C C . SER A 1 81 ? 10.437 -8.248 -4.133 1.00 88.25 81 SER A C 1
ATOM 622 O O . SER A 1 81 ? 11.103 -8.223 -5.166 1.00 88.25 81 SER A O 1
ATOM 624 N N . PHE A 1 82 ? 9.794 -9.344 -3.726 1.00 90.88 82 PHE A N 1
ATOM 625 C CA . PHE A 1 82 ? 9.804 -10.597 -4.471 1.00 90.88 82 PHE A CA 1
ATOM 626 C C . PHE A 1 82 ? 9.093 -10.456 -5.824 1.00 90.88 82 PHE A C 1
ATOM 628 O O . PHE A 1 82 ? 9.673 -10.759 -6.868 1.00 90.88 82 PHE A O 1
ATOM 635 N N . LEU A 1 83 ? 7.868 -9.919 -5.826 1.00 87.25 83 LEU A N 1
ATOM 636 C CA . LEU A 1 83 ? 7.098 -9.661 -7.046 1.00 87.25 83 LEU A CA 1
ATOM 637 C C . LEU A 1 83 ? 7.787 -8.632 -7.949 1.00 87.25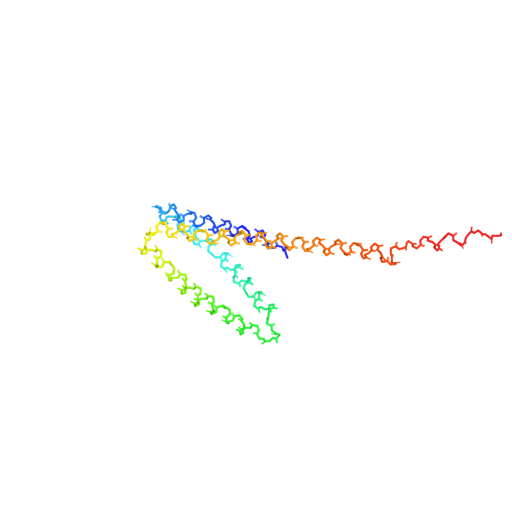 83 LEU A C 1
ATOM 639 O O . LEU A 1 83 ? 7.834 -8.811 -9.166 1.00 87.25 83 LEU A O 1
ATOM 643 N N . GLY A 1 84 ? 8.360 -7.581 -7.361 1.00 83.50 84 GLY A N 1
ATOM 644 C CA . GLY A 1 84 ? 9.138 -6.571 -8.068 1.00 83.50 84 GLY A CA 1
ATOM 645 C C . GLY A 1 84 ? 10.372 -7.177 -8.730 1.00 83.50 84 GLY A C 1
ATOM 646 O O . GLY A 1 84 ? 10.544 -7.027 -9.937 1.00 83.50 84 GLY A O 1
ATOM 647 N N . GLY A 1 85 ? 11.188 -7.919 -7.977 1.00 84.81 85 GLY A N 1
ATOM 648 C CA . GLY A 1 85 ? 12.390 -8.585 -8.483 1.00 84.81 85 GLY A CA 1
ATOM 649 C C . GLY A 1 85 ? 12.085 -9.571 -9.610 1.00 84.81 85 GLY A C 1
ATOM 650 O O . GLY A 1 85 ? 12.744 -9.544 -10.651 1.00 84.81 85 GLY A O 1
ATOM 651 N N . MET A 1 86 ? 11.025 -10.369 -9.458 1.00 85.44 86 MET A N 1
ATOM 652 C CA . MET A 1 86 ? 10.560 -11.272 -10.509 1.00 85.44 86 MET A CA 1
ATOM 653 C C . MET A 1 86 ? 10.087 -10.494 -11.749 1.00 85.44 86 MET A C 1
ATOM 655 O O . MET A 1 86 ? 10.487 -10.809 -12.868 1.00 85.44 86 MET A O 1
ATOM 659 N N . GLY A 1 87 ? 9.310 -9.422 -11.576 1.00 81.06 87 GLY A N 1
ATOM 660 C CA . GLY A 1 87 ? 8.873 -8.564 -12.681 1.00 81.06 87 GLY A CA 1
ATOM 661 C C . GLY A 1 87 ? 10.039 -7.923 -13.441 1.00 81.06 87 GLY A C 1
ATOM 662 O O . GLY A 1 87 ? 10.056 -7.928 -14.673 1.00 81.06 87 GLY A O 1
ATOM 663 N N . PHE A 1 88 ? 11.048 -7.419 -12.724 1.00 80.44 88 PHE A N 1
ATOM 664 C CA . PHE A 1 88 ? 12.264 -6.855 -13.319 1.00 80.44 88 PHE A CA 1
ATOM 665 C C . PHE A 1 8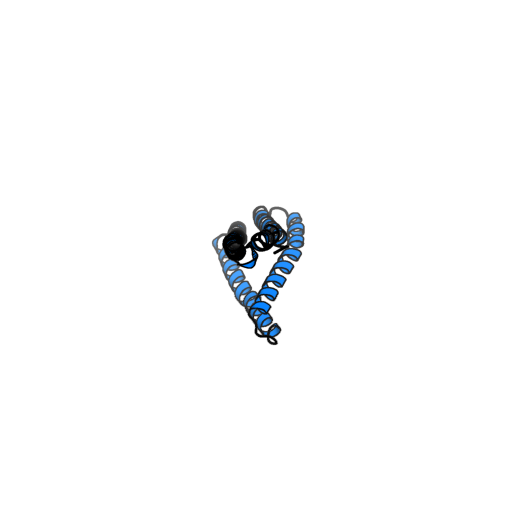8 ? 13.056 -7.885 -14.134 1.00 80.44 88 PHE A C 1
ATOM 667 O O . PHE A 1 88 ? 13.544 -7.533 -15.209 1.00 80.44 88 PHE A O 1
ATOM 674 N N . ALA A 1 89 ? 13.147 -9.133 -13.665 1.00 78.81 89 ALA A N 1
ATOM 675 C CA . ALA A 1 89 ? 13.881 -10.198 -14.346 1.00 78.81 89 ALA A CA 1
ATOM 676 C C . ALA A 1 89 ? 13.196 -10.682 -15.639 1.00 78.81 89 ALA A C 1
ATOM 678 O O . ALA A 1 89 ? 13.883 -10.950 -16.622 1.00 78.81 89 ALA A O 1
ATOM 679 N N . TYR A 1 90 ? 11.860 -10.776 -15.661 1.00 78.00 90 TYR A N 1
ATOM 680 C CA . TYR A 1 90 ? 11.124 -11.350 -16.798 1.00 78.00 90 TYR A CA 1
ATOM 681 C C . TYR A 1 90 ? 10.666 -10.327 -17.847 1.00 78.00 90 TYR A C 1
ATOM 683 O O . TYR A 1 90 ? 10.612 -10.657 -19.030 1.00 78.00 90 TYR A O 1
ATOM 691 N N . VAL A 1 91 ? 10.296 -9.105 -17.445 1.00 68.75 91 VAL A N 1
ATOM 692 C CA . VAL A 1 91 ? 9.560 -8.163 -18.321 1.00 68.75 91 VAL A CA 1
ATOM 693 C C . VAL A 1 91 ? 10.321 -6.847 -18.551 1.00 68.75 91 VAL A C 1
ATOM 695 O O . VAL A 1 91 ? 9.940 -6.034 -19.397 1.00 68.75 91 VAL A O 1
ATOM 698 N N . GLY A 1 92 ? 11.430 -6.644 -17.833 1.00 77.56 92 GLY A N 1
ATOM 699 C CA . GLY A 1 92 ? 12.226 -5.420 -17.868 1.00 77.56 92 GLY A CA 1
ATOM 700 C C . GLY A 1 92 ? 11.568 -4.251 -17.122 1.00 77.56 92 GLY A C 1
ATOM 701 O O . GLY A 1 92 ? 10.347 -4.166 -16.981 1.00 77.56 92 GLY A O 1
ATOM 702 N N . GLY A 1 93 ? 12.384 -3.300 -16.653 1.00 71.75 93 GLY A N 1
ATOM 703 C CA . GLY A 1 93 ? 11.940 -2.272 -15.700 1.00 71.75 93 GLY A CA 1
ATOM 704 C C . GLY A 1 93 ? 10.735 -1.444 -16.154 1.00 71.75 93 GLY A C 1
ATOM 705 O O . GLY A 1 93 ? 9.824 -1.199 -15.367 1.00 71.75 93 GLY A O 1
ATOM 706 N N . ARG A 1 94 ? 10.661 -1.073 -17.438 1.00 67.88 94 ARG A N 1
ATOM 707 C CA . ARG A 1 94 ? 9.586 -0.207 -17.956 1.00 67.88 94 ARG A CA 1
ATOM 708 C C . ARG A 1 94 ? 8.196 -0.844 -17.857 1.00 67.88 94 ARG A C 1
ATOM 710 O O . ARG A 1 94 ? 7.227 -0.150 -17.565 1.00 67.88 94 ARG A O 1
ATOM 717 N N . LYS A 1 95 ? 8.088 -2.154 -18.088 1.00 70.38 95 LYS A N 1
ATOM 718 C CA . LYS A 1 95 ? 6.817 -2.890 -17.993 1.00 70.38 95 LYS A CA 1
ATOM 719 C C . LYS A 1 95 ? 6.468 -3.218 -16.543 1.00 70.38 95 LYS A C 1
ATOM 721 O O . LYS A 1 95 ? 5.295 -3.152 -16.188 1.00 70.38 95 LYS A O 1
ATOM 726 N N . THR A 1 96 ? 7.462 -3.474 -15.694 1.00 76.25 96 THR A N 1
ATOM 727 C CA . THR A 1 96 ? 7.259 -3.675 -14.251 1.00 76.25 96 THR A CA 1
ATOM 728 C C . THR A 1 96 ? 6.618 -2.455 -13.596 1.00 76.25 96 THR A C 1
ATOM 730 O O . THR A 1 96 ? 5.648 -2.602 -12.857 1.00 76.25 96 THR A O 1
ATOM 733 N N . TYR A 1 97 ? 7.077 -1.243 -13.930 1.00 68.81 97 TYR A N 1
ATOM 734 C CA . TYR A 1 97 ? 6.453 -0.008 -13.439 1.00 68.81 97 TYR A CA 1
ATOM 735 C C . TYR A 1 97 ? 5.011 0.169 -13.928 1.00 68.81 97 TYR A C 1
ATOM 737 O O . TYR A 1 97 ? 4.174 0.685 -13.188 1.00 68.81 97 TYR A O 1
ATOM 745 N N . PHE A 1 98 ? 4.697 -0.297 -15.139 1.00 72.12 98 PHE A N 1
ATOM 746 C CA . PHE A 1 98 ? 3.331 -0.270 -15.656 1.00 72.12 98 PHE A CA 1
ATOM 747 C C . PHE A 1 98 ? 2.420 -1.259 -14.921 1.00 72.12 98 PHE A C 1
ATOM 749 O O . PHE A 1 98 ? 1.283 -0.936 -14.620 1.00 72.12 98 PHE A O 1
ATOM 756 N N . ILE A 1 99 ? 2.903 -2.453 -14.582 1.00 75.69 99 ILE A N 1
ATOM 757 C CA . ILE A 1 99 ? 2.113 -3.414 -13.795 1.00 75.69 99 ILE A CA 1
ATOM 758 C C . ILE A 1 99 ? 1.918 -2.890 -12.367 1.00 75.69 99 ILE A C 1
ATOM 760 O O . ILE A 1 99 ? 0.821 -2.963 -11.818 1.00 75.69 99 ILE A O 1
ATOM 764 N N . ALA A 1 100 ? 2.955 -2.286 -11.786 1.00 74.75 100 ALA A N 1
ATOM 765 C CA . ALA A 1 100 ? 2.873 -1.684 -10.463 1.00 74.75 100 ALA A CA 1
ATOM 766 C C . ALA A 1 100 ? 1.887 -0.496 -10.408 1.00 74.75 100 ALA A C 1
ATOM 768 O O . ALA A 1 100 ? 1.305 -0.251 -9.354 1.00 74.75 100 ALA A O 1
ATOM 769 N N . SER A 1 101 ? 1.632 0.191 -11.532 1.00 68.88 101 SER A N 1
ATOM 770 C CA . SER A 1 101 ? 0.638 1.275 -11.619 1.00 68.88 101 SER A CA 1
ATOM 771 C C . SER A 1 101 ? -0.812 0.800 -11.534 1.00 68.88 101 SER A C 1
ATOM 773 O O . SER A 1 101 ? -1.690 1.579 -11.168 1.00 68.88 101 SER A O 1
ATOM 775 N N . ILE A 1 102 ? -1.075 -0.477 -11.817 1.00 76.81 102 ILE A N 1
ATOM 776 C CA . ILE A 1 102 ? -2.424 -1.050 -11.761 1.00 76.81 102 ILE A CA 1
ATOM 777 C C . ILE A 1 102 ? -2.886 -1.185 -10.305 1.00 76.81 102 ILE A C 1
ATOM 779 O O . ILE A 1 102 ? -4.056 -0.969 -10.002 1.00 76.81 102 ILE A O 1
ATOM 783 N N . VAL A 1 103 ? -1.967 -1.471 -9.380 1.00 77.44 103 VAL A N 1
ATOM 784 C CA . VAL A 1 103 ? -2.260 -1.660 -7.950 1.00 77.44 103 VAL A CA 1
ATOM 785 C C . VAL A 1 103 ? -2.971 -0.450 -7.314 1.00 77.44 103 VAL A C 1
ATOM 787 O O . VAL A 1 103 ? -4.043 -0.639 -6.735 1.00 77.44 103 VAL A O 1
ATOM 790 N N . PRO A 1 104 ? -2.470 0.798 -7.425 1.00 69.62 104 PRO A N 1
ATOM 791 C CA . PRO A 1 104 ? -3.173 1.960 -6.882 1.00 69.62 104 PRO A CA 1
ATOM 792 C C . PRO A 1 104 ? -4.485 2.270 -7.612 1.00 69.62 104 PRO A C 1
ATOM 794 O O . PRO A 1 104 ? -5.393 2.805 -6.985 1.00 69.62 104 PRO A O 1
ATOM 797 N N . VAL A 1 105 ? -4.624 1.920 -8.898 1.00 73.00 105 VAL A N 1
ATOM 798 C CA . VAL A 1 105 ? -5.897 2.073 -9.631 1.00 73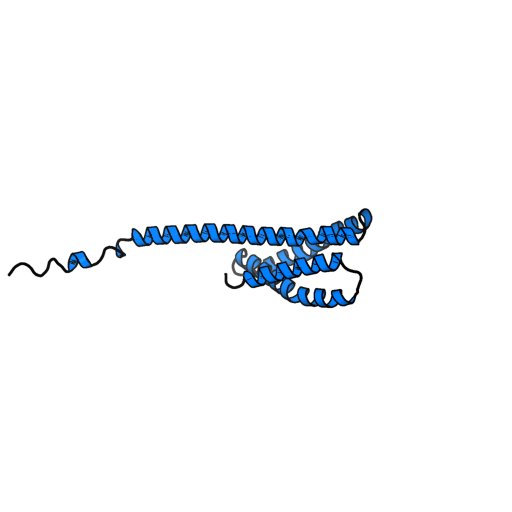.00 105 VAL A CA 1
ATOM 799 C C . VAL A 1 105 ? -6.957 1.142 -9.056 1.00 73.00 105 VAL A C 1
ATOM 801 O O . VAL A 1 105 ? -8.069 1.578 -8.775 1.00 73.00 105 VAL A O 1
ATOM 804 N N . VAL A 1 106 ? -6.603 -0.124 -8.829 1.00 80.44 106 VAL A N 1
ATOM 805 C CA . VAL A 1 106 ? -7.496 -1.104 -8.197 1.00 80.44 106 VAL A CA 1
ATOM 806 C C . VAL A 1 106 ? -7.897 -0.633 -6.804 1.00 80.44 106 VAL A C 1
ATOM 808 O O . VAL A 1 106 ? -9.074 -0.666 -6.455 1.00 80.44 106 VAL A O 1
ATOM 811 N N . TRP A 1 107 ? -6.943 -0.122 -6.026 1.00 75.62 107 TRP A N 1
ATOM 812 C CA . TRP A 1 107 ? -7.240 0.415 -4.704 1.00 75.62 107 TRP A CA 1
ATOM 813 C C . TRP A 1 107 ? -8.177 1.632 -4.756 1.00 75.62 107 TRP A C 1
ATOM 815 O O . TRP A 1 107 ? -9.118 1.718 -3.968 1.00 75.62 107 TRP A O 1
ATOM 825 N N . LEU A 1 108 ? -7.974 2.545 -5.711 1.00 72.56 108 LEU A N 1
ATOM 826 C CA . LEU A 1 108 ? -8.856 3.692 -5.932 1.00 72.56 108 LEU A CA 1
ATOM 827 C C . LEU A 1 108 ? -10.285 3.219 -6.231 1.00 72.56 108 LEU A C 1
ATOM 829 O O . LEU A 1 108 ? -11.230 3.690 -5.598 1.00 72.56 108 LEU A O 1
ATOM 833 N N . ILE A 1 109 ? -10.444 2.230 -7.114 1.00 79.69 109 ILE A N 1
ATOM 834 C CA . ILE A 1 109 ? -11.749 1.623 -7.409 1.00 79.69 109 ILE A CA 1
ATOM 835 C C . ILE A 1 109 ? -12.374 1.036 -6.136 1.00 79.69 109 ILE A C 1
ATOM 837 O O . ILE A 1 109 ? -13.530 1.333 -5.848 1.00 79.69 109 ILE A O 1
ATOM 841 N N . CYS A 1 110 ? -11.619 0.286 -5.329 1.00 80.81 110 CYS A N 1
ATOM 842 C CA . CYS A 1 110 ? -12.120 -0.248 -4.060 1.00 80.81 110 CYS A CA 1
ATOM 843 C C . CYS A 1 110 ? -12.619 0.854 -3.115 1.00 80.81 110 CYS A C 1
ATOM 845 O O . CYS A 1 110 ? -13.694 0.714 -2.541 1.00 80.81 110 CYS A O 1
ATOM 847 N N . THR A 1 111 ? -11.890 1.967 -2.975 1.00 71.50 111 THR A N 1
ATOM 848 C CA . THR A 1 111 ? -12.336 3.082 -2.118 1.00 71.50 111 THR A CA 1
ATOM 849 C C . THR A 1 111 ? -13.630 3.726 -2.616 1.00 71.50 111 THR A C 1
ATOM 851 O O . THR A 1 111 ? -14.491 4.057 -1.806 1.00 71.50 111 THR A O 1
ATOM 854 N N . LEU A 1 112 ? -13.819 3.825 -3.936 1.00 75.81 112 LEU A N 1
ATOM 855 C CA . LEU A 1 112 ? -15.069 4.318 -4.518 1.00 75.81 112 LEU A CA 1
ATOM 856 C C . LEU A 1 112 ? -16.236 3.362 -4.260 1.00 75.81 112 LEU A C 1
ATOM 858 O O . LEU A 1 112 ? -17.337 3.815 -3.960 1.00 75.81 112 LEU A O 1
ATOM 862 N N . VAL A 1 113 ? -15.994 2.051 -4.344 1.00 81.00 113 VAL A N 1
ATOM 863 C CA . VAL A 1 113 ? -17.006 1.028 -4.046 1.00 81.00 113 VAL A CA 1
ATOM 864 C C . VAL A 1 113 ? -17.383 1.049 -2.565 1.00 81.00 113 VAL A C 1
ATOM 866 O O . VAL A 1 113 ? -18.568 1.024 -2.248 1.00 81.00 113 VAL A O 1
ATOM 869 N N . CYS A 1 114 ? -16.409 1.152 -1.658 1.00 76.94 114 CYS A N 1
ATOM 870 C CA . CYS A 1 114 ? -16.676 1.279 -0.225 1.00 76.94 114 CYS A CA 1
ATOM 871 C C . CYS A 1 114 ? -17.502 2.532 0.088 1.00 76.94 114 CYS A C 1
ATOM 873 O O . CYS A 1 114 ? -18.477 2.446 0.828 1.00 76.94 114 CYS A O 1
ATOM 875 N N . ASP A 1 115 ? -17.162 3.678 -0.508 1.00 68.94 115 ASP A N 1
ATOM 876 C CA . ASP A 1 115 ? -17.932 4.913 -0.337 1.00 68.94 115 ASP A CA 1
ATOM 877 C C . ASP A 1 115 ? -19.359 4.778 -0.881 1.00 68.94 115 ASP A C 1
ATOM 879 O O . ASP A 1 115 ? -20.303 5.256 -0.256 1.00 68.94 115 ASP A O 1
ATOM 883 N N . PHE A 1 116 ? -19.529 4.112 -2.026 1.00 78.00 116 PHE A N 1
ATOM 884 C CA . PHE A 1 116 ? -20.844 3.847 -2.605 1.00 78.00 116 PHE A CA 1
ATOM 885 C C . PHE A 1 116 ? -21.701 2.979 -1.674 1.00 78.00 116 PHE A C 1
ATOM 887 O O . PHE A 1 116 ? -22.839 3.334 -1.377 1.00 78.00 116 PHE A O 1
ATOM 894 N N . PHE A 1 117 ? -21.128 1.898 -1.141 1.00 78.12 117 PHE A N 1
ATOM 895 C CA . PHE A 1 117 ? -21.803 1.019 -0.185 1.00 78.12 117 PHE A CA 1
ATOM 896 C C . PHE A 1 117 ? -22.179 1.737 1.113 1.00 78.12 117 PHE A C 1
ATOM 898 O O . PHE A 1 117 ? -23.291 1.579 1.611 1.00 78.12 117 PHE A O 1
ATOM 905 N N . ILE A 1 118 ? -21.277 2.554 1.658 1.00 74.56 118 ILE A N 1
ATOM 906 C CA . ILE A 1 118 ? -21.545 3.322 2.879 1.00 74.56 118 ILE A CA 1
ATOM 907 C C . ILE A 1 118 ? -22.642 4.363 2.630 1.00 74.56 118 ILE A C 1
ATOM 909 O O . ILE A 1 118 ? -23.477 4.586 3.507 1.00 74.56 118 ILE A O 1
ATOM 913 N N . ASN A 1 119 ? -22.672 4.984 1.449 1.00 73.44 119 ASN A N 1
ATOM 914 C CA . ASN A 1 119 ? -23.702 5.953 1.092 1.00 73.44 119 ASN A CA 1
ATOM 915 C C . ASN A 1 119 ? -25.085 5.295 0.950 1.00 73.44 119 ASN A C 1
ATOM 917 O O . ASN A 1 119 ? -26.061 5.833 1.464 1.00 73.44 119 ASN A O 1
ATOM 921 N N . GLU A 1 120 ? -25.158 4.107 0.343 1.00 76.69 120 GLU A N 1
ATOM 922 C CA . GLU A 1 120 ? -26.379 3.285 0.279 1.00 76.69 120 GLU A CA 1
ATOM 923 C C . GLU A 1 120 ? -26.865 2.870 1.681 1.00 76.69 120 GLU A C 1
ATOM 925 O O . GLU A 1 120 ? -28.028 3.074 2.030 1.00 76.69 120 GLU A O 1
ATOM 930 N N . CYS A 1 121 ? -25.970 2.386 2.552 1.00 69.75 121 CYS A N 1
ATOM 931 C CA . CYS A 1 121 ? -26.333 2.036 3.931 1.00 69.75 121 CYS A CA 1
ATOM 932 C C . CYS A 1 121 ? -26.779 3.252 4.759 1.00 69.75 121 CYS A C 1
ATOM 934 O O . CYS A 1 121 ? -27.711 3.148 5.554 1.00 69.75 121 CYS A O 1
ATOM 936 N N . THR A 1 122 ? -26.143 4.410 4.565 1.00 73.75 122 THR A N 1
ATOM 937 C CA . THR A 1 122 ? -26.507 5.656 5.262 1.00 73.75 122 THR A CA 1
ATOM 938 C C . THR A 1 122 ? -27.852 6.194 4.771 1.00 73.75 122 THR A C 1
ATOM 940 O O . THR A 1 122 ? -28.645 6.689 5.570 1.00 73.75 122 THR A O 1
ATOM 943 N N . ALA A 1 123 ? -28.144 6.067 3.473 1.00 76.56 123 ALA A N 1
ATOM 944 C CA . ALA A 1 123 ? -29.450 6.409 2.924 1.00 76.56 123 ALA A CA 1
ATOM 945 C C . ALA A 1 123 ? -30.545 5.511 3.517 1.00 76.56 123 ALA A C 1
ATOM 947 O O . ALA A 1 123 ? -31.606 6.009 3.887 1.00 76.56 123 ALA A O 1
ATOM 948 N N . SER A 1 124 ? -30.277 4.213 3.680 1.00 75.25 124 SER A N 1
ATOM 949 C CA . SER A 1 124 ? -31.239 3.282 4.275 1.00 75.25 124 SER A CA 1
ATOM 950 C C . SER A 1 124 ? -31.535 3.573 5.756 1.00 75.25 124 SER A C 1
ATOM 952 O O . SER A 1 124 ? -32.695 3.477 6.150 1.00 75.25 124 SER A O 1
ATOM 954 N N . ASP A 1 125 ? -30.538 3.944 6.574 1.00 77.19 125 ASP A N 1
ATOM 955 C CA . ASP A 1 125 ? -30.751 4.292 7.996 1.00 77.19 125 ASP A CA 1
ATOM 956 C C . ASP A 1 125 ? -31.541 5.600 8.158 1.00 77.19 125 ASP A C 1
ATOM 958 O O . ASP A 1 125 ? -32.467 5.674 8.966 1.00 77.19 125 ASP A O 1
ATOM 962 N N . ASN A 1 126 ? -31.238 6.615 7.339 1.00 77.00 126 ASN A N 1
ATOM 963 C CA . ASN A 1 126 ? -31.961 7.888 7.363 1.00 77.00 126 ASN A CA 1
ATOM 964 C C . ASN A 1 126 ? -33.440 7.725 6.977 1.00 77.00 126 ASN A C 1
ATOM 966 O O . ASN A 1 126 ? -34.295 8.276 7.665 1.00 77.00 126 ASN A O 1
ATOM 970 N N . ASN A 1 127 ? -33.747 6.935 5.939 1.00 79.31 127 ASN A N 1
ATOM 971 C CA . ASN A 1 127 ? -35.135 6.652 5.547 1.00 79.31 127 ASN A CA 1
ATOM 972 C C . ASN A 1 127 ? -35.901 5.924 6.665 1.00 79.31 127 ASN A C 1
ATOM 974 O O . ASN A 1 127 ? -37.051 6.252 6.949 1.00 79.31 127 ASN A O 1
ATOM 978 N N . LEU A 1 128 ? -35.254 4.973 7.349 1.00 80.94 128 LEU A N 1
ATOM 979 C CA . LEU A 1 128 ? -35.866 4.252 8.468 1.00 80.94 128 LEU A CA 1
ATOM 980 C C . LEU A 1 128 ? -36.127 5.175 9.670 1.00 80.94 128 LEU A C 1
ATOM 982 O O . LEU A 1 128 ? -37.152 5.054 10.336 1.00 80.94 128 LEU A O 1
ATOM 986 N N . ARG A 1 129 ? -35.219 6.119 9.949 1.00 77.19 129 ARG A N 1
ATOM 987 C CA . ARG A 1 129 ? -35.413 7.135 10.993 1.00 77.19 129 ARG A CA 1
ATOM 988 C C . ARG A 1 129 ? -36.555 8.089 10.667 1.00 77.19 129 ARG A C 1
ATOM 990 O O . ARG A 1 129 ? -37.334 8.384 11.567 1.00 77.19 129 ARG A O 1
ATOM 997 N N . GLU A 1 130 ? -36.684 8.513 9.412 1.00 79.44 130 GLU A N 1
ATOM 998 C CA . GLU A 1 130 ? -37.831 9.306 8.959 1.00 79.44 130 GLU A CA 1
ATOM 999 C C . GLU A 1 130 ? -39.148 8.539 9.134 1.00 79.44 130 GLU A C 1
ATOM 1001 O O . GLU A 1 130 ? -40.090 9.095 9.693 1.00 79.44 130 GLU A O 1
ATOM 1006 N N . GLU A 1 131 ? -39.216 7.254 8.761 1.00 77.50 131 GLU A N 1
ATOM 1007 C CA . GLU A 1 131 ? -40.417 6.437 8.998 1.00 77.50 131 GLU A CA 1
ATOM 1008 C C . GLU A 1 131 ? -40.740 6.277 10.493 1.00 77.50 131 GLU A C 1
ATOM 1010 O O . GLU A 1 131 ? -41.906 6.360 10.889 1.00 77.50 131 GLU A O 1
ATOM 1015 N N . ILE A 1 132 ? -39.724 6.084 11.344 1.00 76.75 132 ILE A N 1
ATOM 1016 C CA . ILE A 1 132 ? -39.903 5.967 12.799 1.00 76.75 132 ILE A CA 1
ATOM 1017 C C . ILE A 1 132 ? -40.362 7.296 13.412 1.00 76.75 132 ILE A C 1
ATOM 1019 O O . ILE A 1 132 ? -41.237 7.279 14.275 1.00 76.75 132 ILE A O 1
ATOM 1023 N N . GLU A 1 133 ? -39.821 8.442 12.990 1.00 75.81 133 GLU A N 1
ATOM 1024 C CA . GLU A 1 133 ? -40.263 9.757 13.475 1.00 75.81 133 GLU A CA 1
ATOM 1025 C C . GLU A 1 133 ? -41.675 10.106 12.993 1.00 75.81 133 GLU A C 1
ATOM 1027 O O . GLU A 1 133 ? -42.475 10.627 13.775 1.00 75.81 133 GLU A O 1
ATOM 1032 N N . LEU A 1 134 ? -42.023 9.758 11.750 1.00 71.81 134 LEU A N 1
ATOM 1033 C CA . LEU A 1 134 ? -43.363 9.974 11.204 1.00 71.81 134 LEU A CA 1
ATOM 1034 C C . LEU A 1 134 ? -44.413 9.121 11.932 1.00 71.81 134 LEU A C 1
ATOM 1036 O O . LEU A 1 134 ? -45.516 9.595 12.205 1.00 71.81 134 LEU A O 1
ATOM 1040 N N . ASN A 1 135 ? -44.055 7.883 12.283 1.00 71.06 135 ASN A N 1
ATOM 1041 C CA . ASN A 1 135 ? -44.906 6.938 13.007 1.00 71.06 135 ASN A CA 1
ATOM 1042 C C . ASN A 1 135 ? -44.811 7.079 14.543 1.00 71.06 135 ASN A C 1
ATOM 1044 O O . ASN A 1 135 ? -45.505 6.379 15.284 1.00 71.06 135 ASN A O 1
ATOM 1048 N N . SER A 1 136 ? -43.955 7.971 15.052 1.00 75.31 136 SER A N 1
ATOM 1049 C CA . SER A 1 136 ? -43.813 8.212 16.488 1.00 75.31 136 SER A CA 1
ATOM 1050 C C . SER A 1 136 ? -45.019 9.002 17.014 1.00 75.31 136 SER A C 1
ATOM 1052 O O . SER A 1 136 ? -45.376 10.033 16.443 1.00 75.31 136 SER A O 1
ATOM 1054 N N . PRO A 1 137 ? -45.632 8.610 18.148 1.00 62.31 137 PRO A N 1
ATOM 1055 C CA . PRO A 1 137 ? -46.809 9.282 18.713 1.00 62.31 137 PRO A CA 1
ATOM 1056 C C . PRO A 1 137 ? -46.566 10.745 19.135 1.00 62.31 137 PRO A C 1
ATOM 1058 O O . PRO A 1 137 ? -47.511 11.424 19.530 1.00 62.31 137 PRO A O 1
ATOM 1061 N N . ALA A 1 138 ? -45.327 11.245 19.045 1.00 63.69 138 ALA A N 1
ATOM 1062 C CA . ALA A 1 138 ? -44.962 12.640 19.283 1.00 63.69 138 ALA A CA 1
ATOM 1063 C C . ALA A 1 138 ? -45.297 13.589 18.110 1.00 63.69 138 ALA A C 1
ATOM 1065 O O . ALA A 1 138 ? -45.385 14.796 18.330 1.00 63.69 138 ALA A O 1
ATOM 1066 N N . SER A 1 139 ? -45.495 13.073 16.887 1.00 53.31 139 SER A N 1
ATOM 1067 C CA . SER A 1 139 ? -45.886 13.871 15.711 1.00 53.31 139 SER A CA 1
ATOM 1068 C C . SER A 1 139 ? -47.399 14.108 15.622 1.00 53.31 139 SER A C 1
ATOM 1070 O O . SER A 1 139 ? -47.835 14.973 14.861 1.00 53.31 139 SER A O 1
ATOM 1072 N N . GLN A 1 140 ? -48.204 13.388 16.423 1.00 56.78 140 GLN A N 1
ATOM 1073 C CA . GLN A 1 140 ? -49.634 13.654 16.598 1.00 56.78 140 GLN A CA 1
ATOM 1074 C C . GLN A 1 140 ? -49.784 15.104 17.078 1.00 56.78 140 GLN A C 1
ATOM 1076 O O . GLN A 1 140 ? -49.393 15.417 18.209 1.00 56.78 140 GLN A O 1
ATOM 1081 N N . PRO A 1 141 ? -50.315 16.019 16.249 1.00 52.81 141 PRO A N 1
ATOM 1082 C CA . PRO A 1 141 ? -50.383 17.413 16.621 1.00 52.81 141 PRO A CA 1
ATOM 1083 C C . PRO A 1 141 ? -51.219 17.536 17.894 1.00 52.81 141 PRO A C 1
ATOM 1085 O O . PRO A 1 141 ? -52.364 17.085 17.952 1.00 52.81 141 PRO A O 1
ATOM 1088 N N . PHE A 1 142 ? -50.689 18.254 18.882 1.00 53.69 142 PHE A N 1
ATOM 1089 C CA . PHE A 1 142 ? -51.392 18.726 20.085 1.00 53.69 142 PHE A CA 1
ATOM 1090 C C . PHE A 1 142 ? -52.675 19.547 19.764 1.00 53.69 142 PHE A C 1
ATOM 1092 O O . PHE A 1 142 ? -53.379 20.016 20.658 1.00 53.69 142 PHE A O 1
ATOM 1099 N N . ILE A 1 143 ? -52.998 19.717 18.475 1.00 54.38 143 ILE A N 1
ATOM 1100 C CA . ILE A 1 143 ? -54.165 20.395 17.909 1.00 54.38 143 ILE A CA 1
ATOM 1101 C C . ILE A 1 143 ? -55.485 19.686 18.260 1.00 54.38 143 ILE A C 1
ATOM 1103 O O . ILE A 1 143 ? -56.506 20.359 18.344 1.00 54.38 143 ILE A O 1
ATOM 1107 N N . SER A 1 144 ? -55.502 18.384 18.587 1.00 49.75 144 SER A N 1
ATOM 1108 C CA . SER A 1 144 ? -56.762 17.736 19.007 1.00 49.75 144 SER A CA 1
ATOM 1109 C C . SER A 1 144 ? -57.221 18.106 20.430 1.00 49.75 144 SER A C 1
ATOM 1111 O O . SER A 1 144 ? -58.376 17.838 20.775 1.00 49.75 144 SER A O 1
ATOM 1113 N N . SER A 1 145 ? -56.368 18.721 21.259 1.00 52.31 145 SER A N 1
ATOM 1114 C CA . SER A 1 145 ? -56.722 19.070 22.646 1.00 52.31 145 SER A CA 1
ATOM 1115 C C . SER A 1 145 ? -57.102 20.539 22.845 1.00 52.31 145 SER A C 1
ATOM 1117 O O . SER A 1 145 ? -57.543 20.893 23.936 1.00 52.31 145 SER A O 1
ATOM 1119 N N . LYS A 1 146 ? -56.983 21.403 21.820 1.00 51.94 146 LYS A N 1
ATOM 1120 C CA . LYS A 1 146 ? -57.313 22.838 21.949 1.00 51.94 146 LYS A CA 1
ATOM 1121 C C . LYS A 1 146 ? -58.681 23.247 21.384 1.00 51.94 146 LYS A C 1
ATOM 1123 O O . LYS A 1 146 ? -59.154 24.325 21.725 1.00 51.94 146 LYS A O 1
ATOM 1128 N N . GLU A 1 147 ? -59.369 22.391 20.625 1.00 52.22 147 GLU A N 1
ATOM 1129 C CA . GLU A 1 147 ? -60.714 22.704 20.095 1.00 52.22 147 GLU A CA 1
ATOM 1130 C C . GLU A 1 147 ? -61.889 22.143 20.916 1.00 52.22 147 GLU A C 1
ATOM 1132 O O . GLU A 1 147 ? -63.042 22.420 20.605 1.00 52.22 147 GLU A O 1
ATOM 1137 N N . ARG A 1 148 ? -61.646 21.417 22.015 1.00 53.41 148 ARG A N 1
ATOM 1138 C CA . ARG A 1 148 ? -62.726 20.838 22.845 1.00 53.41 148 ARG A CA 1
ATOM 1139 C C . ARG A 1 148 ? -63.026 21.604 24.142 1.00 53.41 148 ARG A C 1
ATOM 1141 O O . ARG A 1 148 ? -63.566 21.025 25.077 1.00 53.41 148 ARG A O 1
ATOM 1148 N N . GLY A 1 149 ? -62.655 22.886 24.207 1.00 52.09 149 GLY A N 1
ATOM 1149 C CA . GLY A 1 149 ? -62.783 23.726 25.407 1.00 52.09 149 GLY A CA 1
ATOM 1150 C C . GLY A 1 149 ? -63.551 25.039 25.230 1.00 52.09 149 GLY A C 1
ATOM 1151 O O . GLY A 1 149 ? -63.504 25.865 26.133 1.00 52.09 149 GLY A O 1
ATOM 1152 N N . HIS A 1 150 ? -64.221 25.271 24.094 1.00 51.25 150 HIS A N 1
ATOM 1153 C CA . HIS A 1 150 ? -64.949 26.526 23.854 1.00 51.25 150 HIS A CA 1
ATOM 1154 C C . HIS A 1 150 ? -66.241 26.352 23.032 1.00 51.25 150 HIS A C 1
ATOM 1156 O O . HIS A 1 150 ? -66.536 27.152 22.152 1.00 51.25 150 HIS A O 1
ATOM 1162 N N . THR A 1 151 ? -67.062 25.348 23.354 1.00 50.69 151 THR A N 1
ATOM 1163 C CA . THR A 1 151 ? -68.478 25.354 22.940 1.00 50.69 151 THR A CA 1
ATOM 1164 C C . THR A 1 151 ? -69.329 24.691 24.014 1.00 50.69 151 THR A C 1
ATOM 1166 O O . THR A 1 151 ? -69.361 23.470 24.130 1.00 50.69 151 THR A O 1
ATOM 1169 N N . GLY A 1 152 ? -69.976 25.513 24.834 1.00 49.09 152 GLY A N 1
ATOM 1170 C CA . GLY A 1 152 ? -70.854 25.069 25.915 1.00 49.09 152 GLY A CA 1
ATOM 1171 C C . GLY A 1 152 ? -70.961 26.109 27.025 1.00 49.09 152 GLY A C 1
ATOM 1172 O O . GLY A 1 152 ? -70.670 25.797 28.176 1.00 49.09 152 GLY A O 1
ATOM 1173 N N . GLN A 1 153 ? -71.284 27.350 26.643 1.00 39.72 153 GLN A N 1
ATOM 1174 C CA . GLN A 1 153 ? -72.069 28.238 27.505 1.00 39.72 153 GLN A CA 1
ATOM 1175 C C . GLN A 1 153 ? -73.520 27.759 27.500 1.00 39.72 153 GLN A C 1
ATOM 1177 O O . GLN A 1 153 ? -73.938 27.230 26.443 1.00 39.72 153 GLN A O 1
#

Organism: NCBI:txid34597

Radius of gyration: 26.63 Å; Cα contacts (8 Å, |Δi|>4): 51; chains: 1; bounding box: 88×40×47 Å

Secondary structure (DSSP, 8-state):
---HHHHHHHHHHHHHHHHHHHT-S-TTHHHHHHHHHHHHHHHHHHHHHHHHHHHSPTT-HHHHHHHHHHHIIIIIHHHHHHHHHHHHHHH-HHHHHHHHHHHHHHHHHHHHHHHHHHHHHHHHHHHHHHHHHHTSTTSS-GGGGTSSSSS--

InterPro domains:
  IPR020846 Major facilitator superfamily domain [PS50850] (1-153)
  IPR024989 Major facilitator superfamily associated domain [PF12832] (4-97)
  IPR036259 MFS transporter superfamily [G3DSA:1.20.1250.20] (1-115)
  IPR036259 MFS transporter superfamily [SSF103473] (5-113)
  IPR051717 Major facilitator superfamily MFSD6 [PTHR16172] (4-130)

Sequence (153 aa):
MKNINVIRLAYVGFFLKFLGYSFLTNPWWAIAIELLQGPTYGSFYVAMTSYAQSISPPGTEATFQSVVSSVFDCLGVAAGSFLGGMGFAYVGGRKTYFIASIVPVVWLICTLVCDFFINECTASDNNLREEIELNSPASQPFISSKERGHTGQ

Nearest PDB structures (foldseek):
  4dj9-assembly1_A  TM=4.015E-01  e=1.544E+00  Homo sapiens
  4e17-assembly1_A  TM=4.035E-01  e=1.544E+00  Gallus gallus
  4e18-assembly1_A  TM=4.503E-01  e=2.287E+00  Gallus gallus
  4r32-assembly1_A  TM=4.783E-01  e=3.583E+00  Homo sapiens